Protein AF-A0A8J7Q6T3-F1 (afdb_monomer)

pLDDT: mean 83.6, std 14.09, range [36.09, 97.12]

Nearest PDB structures (foldseek):
  5haf-assembly2_B  TM=3.169E-01  e=2.234E-01  Salmonella enterica subsp. enterica serovar Typhimurium
  5haf-assembly1_A  TM=3.206E-01  e=4.053E-01  Salmonella enterica subsp. enterica serovar Typhimurium
  5j8r-assembly1_A  TM=3.014E-01  e=2.420E+00  Homo sapiens

Secondary structure (DSSP, 8-state):
---PPPHHHHHHHHHHHHHHHHHTT---EEEEEEE----S-SS---SEEEEEEESS-S-EEEEEEEEESS--TTHHHHHHHHHHHHHHHHSSPPEEEEEE-S-BTTB---SEEEEE-TTSS-EEEEE-

Foldseek 3Di:
DPDDQDVVLVVCCQVCVVVVVVVVVDDQWPDKHWDDPPDDDPDDAQSTWIWTQGNVDRDIAIEREAEACEQDPCNQVVQVVNQVVCCVVVVDRHHYDYHHNDYDPPHDDPQKDKDADPVRPDIDMDGD

Structure (mmCIF, N/CA/C/O backbone):
data_AF-A0A8J7Q6T3-F1
#
_entry.id   AF-A0A8J7Q6T3-F1
#
loop_
_atom_site.group_PDB
_atom_site.id
_atom_site.type_symbol
_atom_site.label_atom_id
_atom_site.label_alt_id
_atom_site.label_comp_id
_atom_site.label_asym_id
_atom_site.label_entity_id
_atom_site.label_seq_id
_atom_site.pdbx_PDB_ins_code
_atom_site.Cartn_x
_atom_site.Cartn_y
_atom_site.Cartn_z
_atom_site.occupancy
_atom_site.B_iso_or_equiv
_atom_site.auth_seq_id
_atom_site.auth_comp_id
_atom_site.auth_asym_id
_atom_site.auth_atom_id
_atom_site.pdbx_PDB_model_num
ATOM 1 N N . MET A 1 1 ? 22.235 5.363 -1.074 1.00 36.09 1 MET A N 1
ATOM 2 C CA . MET A 1 1 ? 21.875 6.786 -1.228 1.00 36.09 1 MET A CA 1
ATOM 3 C C . MET A 1 1 ? 20.403 6.892 -0.880 1.00 36.09 1 MET A C 1
ATOM 5 O O . MET A 1 1 ? 19.604 6.253 -1.552 1.00 36.09 1 MET A O 1
ATOM 9 N N . GLN A 1 2 ? 20.067 7.529 0.241 1.00 41.97 2 GLN A N 1
ATOM 10 C CA . GLN A 1 2 ? 18.674 7.725 0.638 1.00 41.97 2 GLN A CA 1
ATOM 11 C C . GLN A 1 2 ? 18.069 8.702 -0.369 1.00 41.97 2 GLN A C 1
ATOM 13 O O . GLN A 1 2 ? 18.604 9.789 -0.564 1.00 41.97 2 GLN A O 1
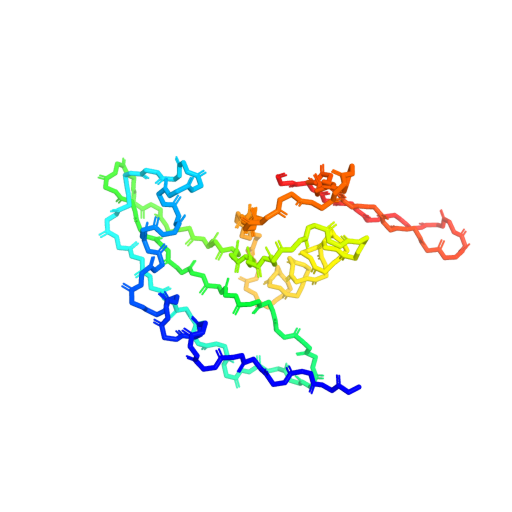ATOM 18 N N . GLN A 1 3 ? 17.066 8.253 -1.116 1.00 49.88 3 GLN A N 1
ATOM 19 C CA . GLN A 1 3 ? 16.366 9.117 -2.052 1.00 49.88 3 GLN A CA 1
ATOM 20 C C . GLN A 1 3 ? 15.436 9.980 -1.204 1.00 49.88 3 GLN A C 1
ATOM 22 O O . GLN A 1 3 ? 14.514 9.451 -0.583 1.00 49.88 3 GLN A O 1
ATOM 27 N N . ASP A 1 4 ? 15.733 11.275 -1.100 1.00 54.62 4 ASP A N 1
ATOM 28 C CA . ASP A 1 4 ? 14.807 12.216 -0.479 1.00 54.62 4 ASP A CA 1
ATOM 29 C C . ASP A 1 4 ? 13.476 12.120 -1.226 1.00 54.62 4 ASP A C 1
ATOM 31 O O . ASP A 1 4 ? 13.441 12.203 -2.459 1.00 54.62 4 ASP A O 1
ATOM 35 N N . LYS A 1 5 ? 12.386 11.887 -0.487 1.00 59.94 5 LYS A N 1
AT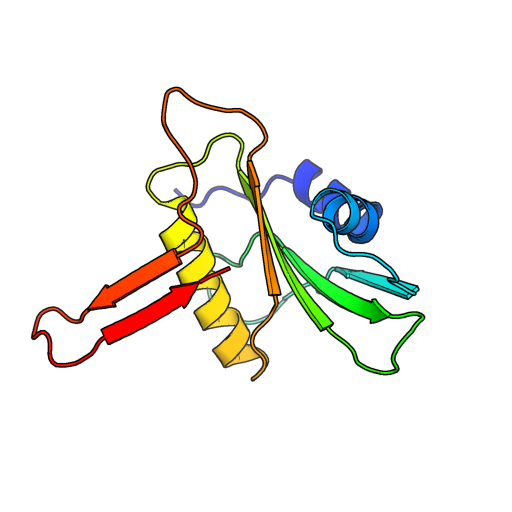OM 36 C CA . LYS A 1 5 ? 11.052 11.831 -1.086 1.00 59.94 5 LYS A CA 1
ATOM 37 C C . LYS A 1 5 ? 10.750 13.162 -1.762 1.00 59.94 5 LYS A C 1
ATOM 39 O O . LYS A 1 5 ? 10.962 14.232 -1.188 1.00 59.94 5 LYS A O 1
ATOM 44 N N . ASP A 1 6 ? 10.242 13.077 -2.986 1.00 66.38 6 ASP A N 1
ATOM 45 C CA . ASP A 1 6 ? 9.885 14.242 -3.782 1.00 66.38 6 ASP A CA 1
ATOM 46 C C . ASP A 1 6 ? 8.793 15.058 -3.069 1.00 66.38 6 ASP A C 1
ATOM 48 O O . ASP A 1 6 ? 7.700 14.567 -2.770 1.00 66.38 6 ASP A O 1
ATOM 52 N N . ARG A 1 7 ? 9.081 16.338 -2.810 1.00 70.44 7 ARG A N 1
ATOM 53 C CA . ARG A 1 7 ? 8.126 17.285 -2.216 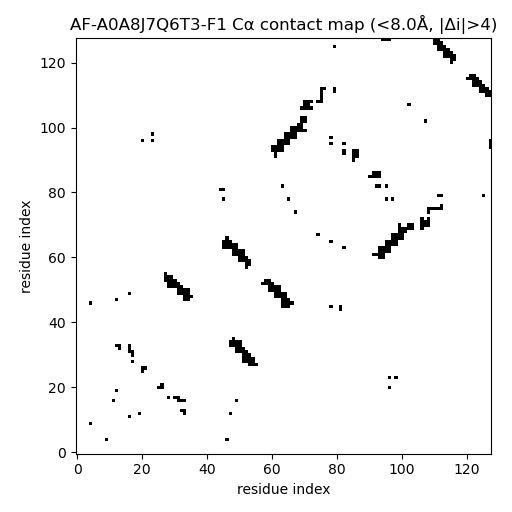1.00 70.44 7 ARG A CA 1
ATOM 54 C C . ARG A 1 7 ? 6.864 17.438 -3.069 1.00 70.44 7 ARG A C 1
ATOM 56 O O . ARG A 1 7 ? 5.793 17.690 -2.520 1.00 70.44 7 ARG A O 1
ATOM 63 N N . GLY A 1 8 ? 6.980 17.293 -4.390 1.00 72.12 8 GLY A N 1
ATOM 64 C CA . GLY A 1 8 ? 5.848 17.322 -5.313 1.00 72.12 8 GLY A CA 1
ATOM 65 C C . GLY A 1 8 ? 4.914 16.136 -5.103 1.00 72.12 8 GLY A C 1
ATOM 66 O O . GLY A 1 8 ? 3.698 16.317 -5.016 1.00 72.12 8 GLY A O 1
ATOM 67 N N . ALA A 1 9 ? 5.487 14.945 -4.919 1.00 71.62 9 ALA A N 1
ATOM 68 C CA . ALA A 1 9 ? 4.743 13.755 -4.539 1.00 71.62 9 ALA A CA 1
ATOM 69 C C . ALA A 1 9 ? 4.006 14.018 -3.216 1.00 71.62 9 ALA A C 1
ATOM 71 O O . ALA A 1 9 ? 2.781 13.965 -3.180 1.00 71.62 9 ALA A O 1
ATOM 72 N N . GLN A 1 10 ? 4.713 14.474 -2.176 1.00 74.38 10 GLN A N 1
ATOM 73 C CA . GLN A 1 10 ? 4.117 14.796 -0.872 1.00 74.38 10 GLN A CA 1
ATOM 74 C C . GLN A 1 10 ? 2.934 15.760 -0.918 1.00 74.38 10 GLN A C 1
ATOM 76 O O . GLN A 1 10 ? 1.919 15.546 -0.243 1.00 74.38 10 GLN A O 1
ATOM 81 N N . TRP A 1 11 ? 3.050 16.815 -1.716 1.00 80.81 11 TRP A N 1
ATOM 82 C CA . TRP A 1 11 ? 1.956 17.749 -1.928 1.00 80.81 11 TRP A CA 1
ATOM 83 C C . TRP A 1 11 ? 0.749 17.051 -2.569 1.00 80.81 11 TRP A C 1
ATOM 85 O O . TRP A 1 11 ? -0.379 17.192 -2.093 1.00 80.81 11 TRP A O 1
ATOM 95 N N . LEU A 1 12 ? 0.983 16.229 -3.594 1.00 80.69 12 LEU A N 1
ATOM 96 C CA . LEU A 1 12 ? -0.071 15.518 -4.305 1.00 80.69 12 LEU A CA 1
ATOM 97 C C . LEU A 1 12 ? -0.863 14.593 -3.372 1.00 80.69 12 LEU A C 1
ATOM 99 O O . LEU A 1 12 ? -2.087 14.652 -3.372 1.00 80.69 12 LEU A O 1
ATOM 103 N N . PHE A 1 13 ? -0.215 13.799 -2.523 1.00 78.44 13 PHE A N 1
ATOM 104 C CA . PHE A 1 13 ? -0.937 12.891 -1.619 1.00 78.44 13 PHE A CA 1
ATOM 105 C C . PHE A 1 13 ? -1.704 13.613 -0.519 1.00 78.44 13 PHE A C 1
ATOM 107 O O . PHE A 1 13 ? -2.834 13.239 -0.200 1.00 78.44 13 PHE A O 1
ATOM 114 N N . THR A 1 14 ? -1.121 14.684 0.019 1.00 82.56 14 THR A N 1
ATOM 115 C CA . THR A 1 14 ? -1.770 15.506 1.045 1.00 82.56 14 THR A CA 1
ATOM 116 C C . THR A 1 14 ? -3.069 16.123 0.524 1.00 82.56 14 THR A C 1
ATOM 118 O O . THR A 1 14 ? -4.057 16.184 1.252 1.00 82.56 14 THR A O 1
ATOM 121 N N . HIS A 1 15 ? -3.085 16.553 -0.741 1.00 86.56 15 HIS A N 1
ATOM 122 C CA . HIS A 1 15 ? -4.223 17.264 -1.327 1.00 86.56 15 HIS A CA 1
ATOM 123 C C . HIS A 1 15 ? -5.165 16.382 -2.158 1.00 86.56 15 HIS A C 1
ATOM 125 O O . HIS A 1 15 ? -6.349 16.695 -2.268 1.00 86.56 15 HIS A O 1
ATOM 131 N N . PHE A 1 16 ? -4.675 15.278 -2.722 1.00 89.50 16 PHE A N 1
ATOM 132 C CA . PHE A 1 16 ? -5.407 14.441 -3.678 1.00 89.50 16 PHE A CA 1
ATOM 133 C C . PHE A 1 16 ? -5.468 12.957 -3.295 1.00 89.50 16 PHE A C 1
ATOM 135 O O . PHE A 1 16 ? -5.855 12.142 -4.132 1.00 89.50 16 PHE A O 1
ATOM 142 N N . GLY A 1 17 ? -5.171 12.586 -2.043 1.00 89.31 17 GLY A N 1
ATOM 143 C CA . GLY A 1 17 ? -5.255 11.194 -1.575 1.00 89.31 17 GLY A CA 1
ATOM 144 C C . GLY A 1 17 ? -6.593 10.515 -1.902 1.00 89.31 17 GLY A C 1
ATOM 145 O O . GLY A 1 17 ? -6.612 9.407 -2.432 1.00 89.31 17 GLY A O 1
ATOM 146 N N . GLN A 1 18 ? -7.721 11.214 -1.718 1.00 92.44 18 GLN A N 1
ATOM 147 C CA . GLN A 1 18 ? -9.040 10.667 -2.063 1.00 92.44 18 GLN A CA 1
ATOM 148 C C . GLN A 1 18 ? -9.183 10.390 -3.568 1.00 92.44 18 GLN A C 1
ATOM 150 O O . GLN A 1 18 ? -9.768 9.382 -3.959 1.00 92.44 18 GLN A O 1
ATOM 155 N N . SER A 1 19 ? -8.656 11.271 -4.422 1.00 91.94 19 SER A N 1
ATOM 156 C CA . SER A 1 19 ? -8.698 11.098 -5.878 1.00 91.94 19 SER A CA 1
ATOM 157 C C . SER A 1 19 ? -7.832 9.925 -6.329 1.00 91.94 19 SER A C 1
ATOM 159 O O . SER A 1 19 ? -8.245 9.170 -7.204 1.00 91.94 19 SER A O 1
ATOM 161 N N . LEU A 1 20 ? -6.667 9.731 -5.708 1.00 90.75 20 LEU A N 1
ATOM 162 C CA . LEU A 1 20 ? -5.793 8.593 -5.992 1.00 90.75 20 LEU A CA 1
ATOM 163 C C . LEU A 1 20 ? -6.434 7.263 -5.589 1.00 90.75 20 LEU A C 1
ATOM 165 O O . LEU A 1 20 ? -6.436 6.322 -6.377 1.00 90.75 20 LEU A O 1
ATOM 169 N N . LEU A 1 21 ? -7.056 7.197 -4.410 1.00 92.69 21 LEU A N 1
ATOM 170 C CA . LEU A 1 21 ? -7.787 6.000 -3.988 1.00 92.69 21 LEU A CA 1
ATOM 171 C C . LEU A 1 21 ? -8.977 5.701 -4.915 1.00 92.69 21 LEU A C 1
ATOM 173 O O . LEU A 1 21 ? -9.231 4.542 -5.240 1.00 92.69 21 LEU A O 1
ATOM 177 N N . ARG A 1 22 ? -9.656 6.732 -5.434 1.00 92.00 22 ARG A N 1
ATOM 178 C CA . ARG A 1 22 ? -10.700 6.555 -6.458 1.00 92.00 22 ARG A CA 1
ATOM 179 C C . ARG A 1 22 ? -10.159 5.985 -7.769 1.00 92.00 22 ARG A C 1
ATOM 181 O O . ARG A 1 22 ? -10.844 5.163 -8.374 1.00 92.00 22 ARG A O 1
ATOM 188 N N . LEU A 1 23 ? -8.957 6.380 -8.202 1.00 90.19 23 LEU A N 1
ATOM 189 C CA . LEU A 1 23 ? -8.301 5.777 -9.374 1.00 90.19 23 LEU A CA 1
ATOM 190 C C . LEU A 1 23 ? -8.036 4.281 -9.165 1.00 90.19 23 LEU A C 1
ATOM 192 O O . LEU A 1 23 ? -8.153 3.507 -10.110 1.00 90.19 23 LEU A O 1
ATOM 196 N N . ALA A 1 24 ? -7.755 3.876 -7.927 1.00 88.88 24 ALA A N 1
ATOM 197 C CA . ALA A 1 24 ? -7.596 2.479 -7.535 1.00 88.88 24 ALA A CA 1
ATOM 198 C C . ALA A 1 24 ? -8.925 1.733 -7.302 1.00 88.88 24 ALA A C 1
ATOM 200 O O . ALA A 1 24 ? -8.924 0.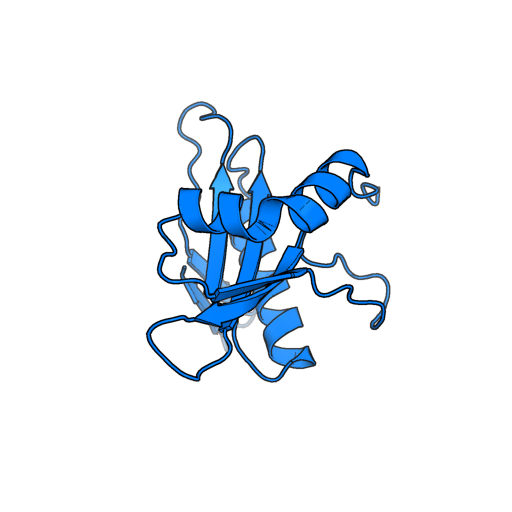577 -6.893 1.00 88.88 24 ALA A O 1
ATOM 201 N N . GLY A 1 25 ? -10.071 2.370 -7.561 1.00 91.56 25 GLY A N 1
ATOM 202 C CA . GLY A 1 25 ? -11.389 1.750 -7.426 1.00 91.56 25 GLY A CA 1
ATOM 203 C C . GLY A 1 25 ? -11.998 1.825 -6.025 1.00 91.56 25 GLY A C 1
ATOM 204 O O . GLY A 1 25 ? -13.109 1.331 -5.838 1.00 91.56 25 GLY A O 1
ATOM 205 N N . VAL A 1 26 ? -11.347 2.486 -5.064 1.00 91.69 26 VAL A N 1
ATOM 206 C CA . VAL A 1 26 ? -11.907 2.715 -3.725 1.00 91.69 26 VAL A CA 1
ATOM 207 C C . VAL A 1 26 ? -12.995 3.789 -3.804 1.00 91.69 26 VAL A C 1
ATOM 209 O O . VAL A 1 26 ? -12.768 4.907 -4.279 1.00 91.69 26 VAL A O 1
ATOM 212 N N . ARG A 1 27 ? -14.203 3.452 -3.349 1.00 90.38 27 ARG A N 1
ATOM 213 C CA . ARG A 1 27 ? -15.400 4.304 -3.428 1.00 90.38 27 ARG A CA 1
ATOM 214 C C . ARG A 1 27 ? -15.966 4.585 -2.040 1.00 90.38 27 ARG A C 1
ATOM 216 O O . ARG A 1 27 ? -15.447 4.094 -1.043 1.00 90.38 27 ARG A O 1
ATOM 223 N N . ASP A 1 28 ? -16.987 5.439 -2.004 1.00 92.50 28 ASP A N 1
ATOM 224 C CA . ASP A 1 28 ? -17.787 5.708 -0.802 1.00 92.50 28 ASP A CA 1
ATOM 225 C C . ASP A 1 28 ? -16.961 6.239 0.382 1.00 92.50 28 ASP A C 1
ATOM 227 O O . ASP A 1 28 ? -17.273 6.014 1.546 1.00 92.50 28 ASP A O 1
ATOM 231 N N . LEU A 1 29 ? -15.884 6.974 0.078 1.00 93.44 29 LEU A N 1
ATOM 232 C CA . LEU A 1 29 ? -15.039 7.638 1.069 1.00 93.44 29 LEU A CA 1
ATOM 233 C C . LEU A 1 29 ? -15.671 8.963 1.508 1.00 93.44 29 LEU A C 1
ATOM 235 O O . LEU A 1 29 ? -15.850 9.861 0.680 1.00 93.44 29 LEU A O 1
ATOM 239 N N . ALA A 1 30 ? -15.932 9.108 2.807 1.00 93.06 30 ALA A N 1
ATOM 240 C CA . ALA A 1 30 ? -16.398 10.348 3.423 1.00 93.06 30 ALA A CA 1
ATOM 241 C C . ALA A 1 30 ? -15.235 11.316 3.686 1.00 93.06 30 ALA A C 1
ATOM 243 O O . ALA A 1 30 ? -15.314 12.495 3.344 1.00 93.06 30 ALA A O 1
ATOM 244 N N . THR A 1 31 ? -14.131 10.818 4.246 1.00 93.62 31 THR A N 1
ATOM 245 C CA . THR A 1 31 ? -12.901 11.593 4.454 1.00 93.62 31 THR A CA 1
ATOM 246 C C . THR A 1 31 ? -11.673 10.775 4.078 1.00 93.62 31 THR A C 1
ATOM 248 O O . THR A 1 31 ? -11.685 9.547 4.142 1.00 93.62 31 THR A O 1
ATOM 251 N N . CYS A 1 32 ? -10.607 11.469 3.685 1.00 93.19 32 CYS A N 1
ATOM 252 C CA . CYS A 1 32 ? -9.294 10.896 3.421 1.00 93.19 32 CYS A CA 1
ATOM 253 C C . CYS A 1 32 ? -8.242 11.863 3.960 1.00 93.19 32 CYS A C 1
ATOM 255 O O . CYS A 1 32 ? -8.221 13.031 3.569 1.00 93.19 32 CYS A O 1
ATOM 257 N N . ARG A 1 33 ? -7.382 11.388 4.857 1.00 90.69 33 ARG A N 1
ATOM 258 C CA . ARG A 1 33 ? -6.359 12.199 5.514 1.00 90.69 33 ARG A CA 1
ATOM 259 C C . ARG A 1 33 ? -5.016 11.491 5.450 1.00 90.69 33 ARG A C 1
ATOM 261 O O . ARG A 1 33 ? -4.891 10.376 5.944 1.00 90.69 33 ARG A O 1
ATOM 268 N N . ALA A 1 34 ? -4.007 12.163 4.903 1.00 87.06 34 ALA A N 1
ATOM 269 C CA . ALA A 1 34 ? -2.632 11.693 5.001 1.00 87.06 34 ALA A CA 1
ATOM 270 C C . ALA A 1 34 ? -2.172 11.705 6.464 1.00 87.06 34 ALA A C 1
ATOM 272 O O . ALA A 1 34 ? -2.308 12.715 7.163 1.00 87.06 34 ALA A O 1
ATOM 273 N N . ILE A 1 35 ? -1.648 10.575 6.926 1.00 84.38 35 ILE A N 1
ATOM 274 C CA . ILE A 1 35 ? -1.042 10.445 8.243 1.00 84.38 35 ILE A CA 1
ATOM 275 C C . ILE A 1 35 ? 0.433 10.802 8.089 1.00 84.38 35 ILE A C 1
ATOM 277 O O . ILE A 1 35 ? 1.165 10.175 7.328 1.00 84.38 35 ILE A O 1
ATOM 281 N N . LYS A 1 36 ? 0.864 11.853 8.787 1.00 67.25 36 LYS A N 1
ATOM 282 C CA . LYS A 1 36 ? 2.279 12.207 8.875 1.00 67.25 36 LYS A CA 1
ATOM 283 C C . LYS A 1 36 ? 2.897 11.359 9.982 1.00 67.25 36 LYS A C 1
ATOM 285 O O . LYS A 1 36 ? 2.626 11.607 11.155 1.00 67.25 36 LYS A O 1
ATOM 290 N N . ASP A 1 37 ? 3.682 10.360 9.605 1.00 56.06 37 ASP A N 1
ATOM 291 C CA . ASP A 1 37 ? 4.421 9.543 10.564 1.00 56.06 37 ASP A CA 1
ATOM 292 C C . ASP A 1 37 ? 5.719 10.260 10.940 1.00 56.06 37 ASP A C 1
ATOM 294 O O . ASP A 1 37 ? 6.689 10.271 10.190 1.00 56.06 37 ASP A O 1
ATOM 298 N N . ASP A 1 38 ? 5.711 10.920 12.100 1.00 48.12 38 ASP A N 1
ATOM 299 C CA . ASP A 1 38 ? 6.884 11.606 12.661 1.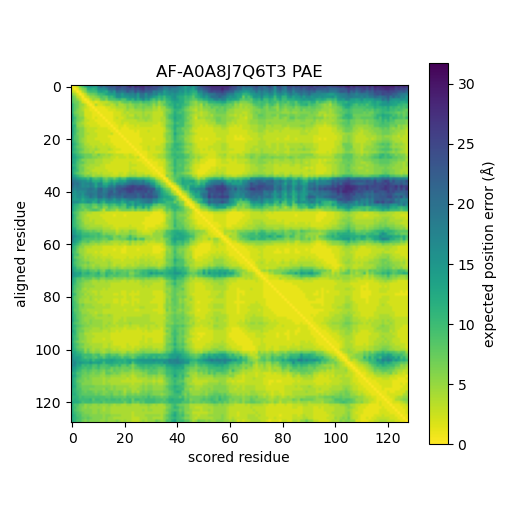00 48.12 38 ASP A CA 1
ATOM 300 C C . ASP A 1 38 ? 7.722 10.694 13.587 1.00 48.12 38 ASP A C 1
ATOM 302 O O . ASP A 1 38 ? 8.669 11.168 14.216 1.00 48.12 38 ASP A O 1
ATOM 306 N N . LEU A 1 39 ? 7.417 9.394 13.707 1.00 49.69 39 LEU A N 1
ATOM 307 C CA . LEU A 1 39 ? 8.080 8.523 14.680 1.00 49.69 39 LEU A CA 1
ATOM 308 C C . LEU A 1 39 ? 8.453 7.147 14.135 1.00 49.69 39 LEU A C 1
ATOM 310 O O . LEU A 1 39 ? 7.579 6.394 13.735 1.00 49.69 39 LEU A O 1
ATOM 314 N N . VAL A 1 40 ? 9.755 6.854 14.299 1.00 42.16 40 VAL A N 1
ATOM 315 C CA . VAL A 1 40 ? 10.496 5.574 14.320 1.00 42.16 40 VAL A CA 1
ATOM 316 C C . VAL A 1 40 ? 11.607 5.499 13.257 1.00 42.16 40 VAL A C 1
ATOM 318 O O . VAL A 1 40 ? 11.376 5.057 12.143 1.00 42.16 40 VAL A O 1
ATOM 321 N N . ALA A 1 41 ? 12.834 5.855 13.679 1.00 39.34 41 ALA A N 1
ATOM 322 C CA . ALA A 1 41 ? 14.145 5.369 13.197 1.00 39.34 41 ALA A CA 1
ATOM 323 C C . ALA A 1 41 ? 14.475 5.529 11.680 1.00 39.34 41 ALA A C 1
ATOM 325 O O . ALA A 1 41 ? 13.603 5.799 10.870 1.00 39.34 41 ALA A O 1
ATOM 326 N N . PRO A 1 42 ? 15.742 5.407 11.225 1.00 47.69 42 PRO A N 1
ATOM 327 C CA . PRO A 1 42 ? 16.146 5.795 9.865 1.00 47.69 42 PRO A CA 1
ATOM 328 C C . PRO A 1 42 ? 15.803 4.720 8.815 1.00 47.69 42 PRO A C 1
ATOM 330 O O . PRO A 1 42 ? 16.611 4.409 7.940 1.00 47.69 42 PRO A O 1
ATOM 333 N N . ARG A 1 43 ? 14.623 4.102 8.916 1.00 46.75 43 ARG A N 1
ATOM 334 C CA . ARG A 1 43 ? 14.102 3.155 7.931 1.00 46.75 43 ARG A CA 1
ATOM 335 C C . ARG A 1 43 ? 13.106 3.876 7.029 1.00 46.75 43 ARG A C 1
ATOM 337 O O . ARG A 1 43 ? 12.323 4.699 7.483 1.00 46.75 43 ARG A O 1
ATOM 344 N N . ARG A 1 44 ? 13.230 3.597 5.730 1.00 54.56 44 ARG A N 1
ATOM 345 C CA . ARG A 1 44 ? 12.305 3.982 4.656 1.00 54.56 44 ARG A CA 1
ATOM 346 C C . ARG A 1 44 ? 10.866 3.873 5.173 1.00 54.56 44 ARG A C 1
ATOM 348 O O . ARG A 1 44 ? 10.470 2.785 5.567 1.00 54.56 44 ARG A O 1
ATOM 355 N N . TYR A 1 45 ? 10.147 4.991 5.220 1.00 58.25 45 TYR A N 1
ATOM 356 C CA . TYR A 1 45 ? 8.697 4.946 5.375 1.00 58.25 45 TYR A CA 1
ATOM 357 C C . TYR A 1 45 ? 8.069 4.612 4.027 1.00 58.25 45 TYR A C 1
ATOM 359 O O . TYR A 1 45 ? 8.576 5.143 3.024 1.00 58.25 45 TYR A O 1
ATOM 367 N N . PRO A 1 46 ? 6.931 3.902 4.024 1.00 63.97 46 PRO A N 1
ATOM 368 C CA . PRO A 1 46 ? 6.068 3.825 2.856 1.00 63.97 46 PRO A CA 1
ATOM 369 C C . PRO A 1 46 ? 5.786 5.203 2.320 1.00 63.97 46 PRO A C 1
ATOM 371 O O . PRO A 1 46 ? 5.721 6.153 3.111 1.00 63.97 46 PRO A O 1
ATOM 374 N N . ASP A 1 47 ? 5.643 5.331 1.008 1.00 67.25 47 ASP A N 1
ATOM 375 C CA . ASP A 1 47 ? 5.350 6.587 0.346 1.00 67.25 47 ASP A CA 1
ATOM 376 C C . ASP A 1 47 ? 4.246 7.317 1.108 1.00 67.25 47 ASP A C 1
ATOM 378 O O . ASP A 1 47 ? 4.548 8.395 1.639 1.00 67.25 47 ASP A O 1
ATOM 382 N N . TRP A 1 48 ? 3.063 6.705 1.287 1.00 81.38 48 TRP A N 1
ATOM 383 C CA . TRP A 1 48 ? 1.922 7.352 1.951 1.00 81.38 48 TRP A CA 1
ATOM 384 C C . TRP A 1 48 ? 1.022 6.395 2.725 1.00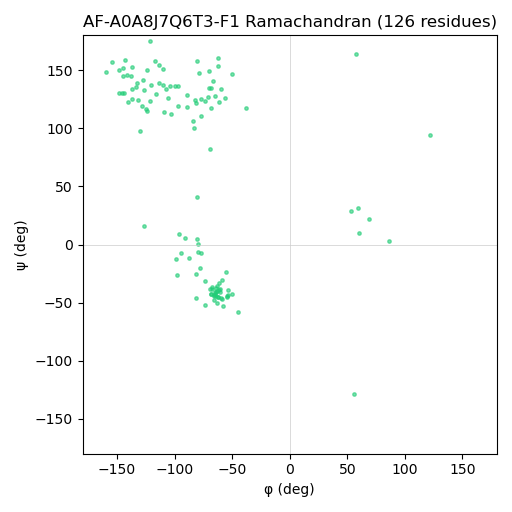 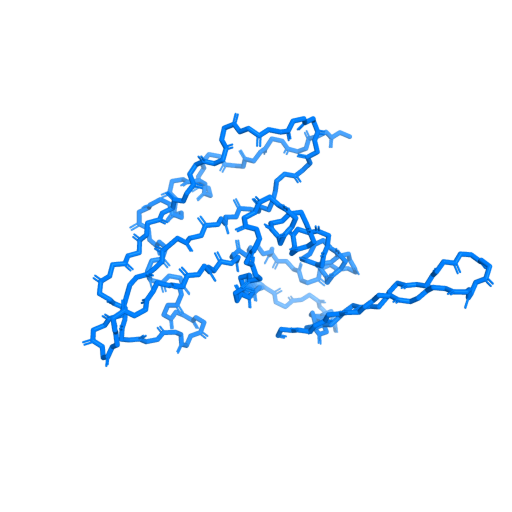81.38 48 TRP A C 1
ATOM 386 O O . TRP A 1 48 ? 0.499 5.430 2.175 1.00 81.38 48 TRP A O 1
ATOM 396 N N . LEU A 1 49 ? 0.735 6.750 3.980 1.00 88.69 49 LEU A N 1
ATOM 397 C CA . LEU A 1 49 ? -0.316 6.133 4.784 1.00 88.69 49 LEU A CA 1
ATOM 398 C C . LEU A 1 49 ? -1.511 7.087 4.900 1.00 88.69 49 LEU A C 1
ATOM 400 O O . LEU A 1 49 ? -1.372 8.244 5.307 1.00 88.69 49 LEU A O 1
ATOM 404 N N . LEU A 1 50 ? -2.698 6.609 4.539 1.00 91.25 50 LEU A N 1
ATOM 405 C CA . LEU A 1 50 ? -3.939 7.378 4.527 1.00 91.25 50 LEU A CA 1
ATOM 406 C C . LEU A 1 50 ? -4.936 6.796 5.534 1.00 91.25 50 LEU A C 1
ATOM 408 O O . LEU A 1 50 ? -5.243 5.608 5.497 1.00 91.25 50 LEU A O 1
ATOM 412 N N . GLU A 1 51 ? -5.491 7.646 6.396 1.00 93.31 51 GLU A N 1
ATOM 413 C CA . GLU A 1 51 ? -6.675 7.323 7.193 1.00 93.31 51 GLU A CA 1
ATOM 414 C C . GLU A 1 51 ? -7.921 7.713 6.401 1.00 93.31 51 GLU A C 1
ATOM 416 O O . GLU A 1 51 ? -8.043 8.857 5.945 1.00 93.31 51 GLU A O 1
ATOM 421 N N . VAL A 1 52 ? -8.868 6.787 6.268 1.00 94.81 52 VAL A N 1
ATOM 422 C CA . VAL A 1 52 ? -10.137 7.047 5.590 1.00 94.81 52 VAL A CA 1
ATOM 423 C C . VAL A 1 52 ? -11.332 6.739 6.477 1.00 94.81 52 VAL A C 1
ATOM 425 O O . VAL A 1 52 ? -11.300 5.839 7.318 1.00 94.81 52 VAL A O 1
ATOM 428 N N . THR A 1 53 ? -12.416 7.471 6.249 1.00 96.06 53 THR A N 1
ATOM 429 C CA . THR A 1 53 ? -13.758 7.114 6.725 1.00 96.06 53 THR A CA 1
ATOM 430 C C . THR A 1 53 ? -14.666 6.886 5.529 1.00 96.06 53 THR A C 1
ATOM 432 O O . THR A 1 53 ? -14.405 7.410 4.442 1.00 96.06 53 THR A O 1
ATOM 435 N N . TYR A 1 54 ? -15.744 6.134 5.728 1.00 95.06 54 TYR A N 1
ATOM 436 C CA . TYR A 1 54 ? -16.680 5.790 4.665 1.00 95.06 54 TYR A CA 1
ATOM 437 C C . TYR A 1 54 ? -18.055 6.419 4.894 1.00 95.06 54 TYR A C 1
ATOM 439 O O . TYR A 1 54 ? -18.434 6.723 6.024 1.00 95.06 54 TYR A O 1
ATOM 447 N N . THR A 1 55 ? -18.806 6.624 3.815 1.00 94.19 55 THR A N 1
ATOM 448 C CA . THR A 1 55 ? -20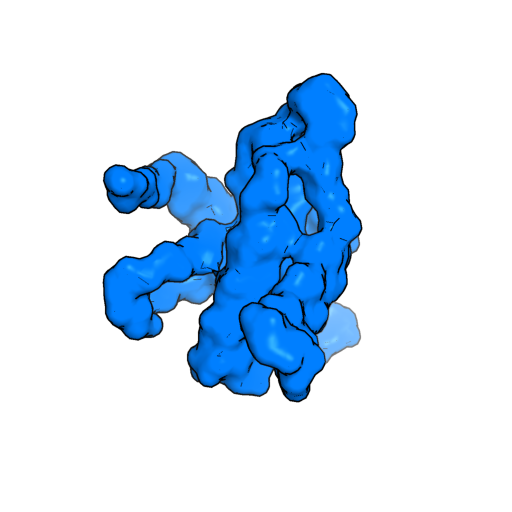.187 7.127 3.864 1.00 94.19 55 THR A CA 1
ATOM 449 C C . THR A 1 55 ? -21.199 6.030 4.182 1.00 94.19 55 THR A C 1
ATOM 451 O O . THR A 1 55 ? -22.276 6.326 4.688 1.00 94.19 55 THR A O 1
ATOM 454 N N . ASP A 1 56 ? -20.872 4.774 3.871 1.00 92.50 56 ASP A N 1
ATOM 455 C CA . ASP A 1 56 ? -21.757 3.609 3.988 1.00 92.50 56 ASP A CA 1
ATOM 456 C C . ASP A 1 56 ? -21.527 2.789 5.270 1.00 92.50 56 ASP A C 1
ATOM 458 O O . ASP A 1 56 ? -22.346 1.939 5.620 1.00 92.50 56 ASP A O 1
ATOM 462 N N . ARG A 1 57 ? -20.430 3.042 5.995 1.00 90.81 57 ARG A N 1
ATOM 463 C CA . ARG A 1 57 ? -20.072 2.325 7.225 1.00 90.81 57 ARG A CA 1
ATOM 464 C C . ARG A 1 57 ? -19.319 3.209 8.223 1.00 90.81 57 ARG A C 1
ATOM 466 O O . ARG A 1 57 ? -18.551 4.077 7.819 1.00 90.81 57 ARG A O 1
ATOM 473 N N . PRO A 1 58 ? -19.450 2.946 9.536 1.00 84.75 58 PRO A N 1
ATOM 474 C CA . PRO A 1 58 ? -18.797 3.747 10.576 1.00 84.75 58 PRO A CA 1
ATOM 475 C C . PRO A 1 58 ? -17.294 3.457 10.741 1.00 84.75 58 PRO A C 1
ATOM 477 O O . PRO A 1 58 ? -16.619 4.133 11.516 1.00 84.75 58 PRO A O 1
ATOM 480 N N . ALA A 1 59 ? -16.765 2.432 10.067 1.00 86.81 59 ALA A N 1
ATOM 481 C CA . ALA A 1 59 ? -15.387 1.986 10.245 1.00 86.81 59 ALA A CA 1
ATOM 482 C C . ALA A 1 59 ? -14.368 2.986 9.673 1.00 86.81 59 ALA A C 1
ATOM 484 O O . ALA A 1 59 ? -14.618 3.650 8.667 1.00 86.81 59 ALA A O 1
ATOM 485 N N . ARG A 1 60 ? -13.185 3.044 10.295 1.00 90.94 60 ARG A N 1
ATOM 486 C CA . ARG A 1 60 ? -12.006 3.719 9.740 1.00 90.94 60 ARG A CA 1
ATOM 487 C C . ARG A 1 60 ? -11.105 2.701 9.057 1.00 90.94 60 ARG A C 1
ATOM 489 O O . ARG A 1 60 ? -10.891 1.617 9.595 1.00 90.94 60 ARG A O 1
ATOM 496 N N . GLY A 1 61 ? -10.601 3.052 7.881 1.00 92.44 61 GLY A N 1
ATOM 497 C CA . GLY A 1 61 ? -9.640 2.247 7.131 1.00 92.44 61 GLY A CA 1
ATOM 498 C C . GLY A 1 61 ? -8.266 2.902 7.111 1.00 92.44 61 GLY A C 1
ATOM 499 O O . GLY A 1 61 ? -8.166 4.129 7.147 1.00 92.44 61 GLY A O 1
ATOM 500 N N . LEU A 1 62 ? -7.227 2.078 7.020 1.00 93.81 62 LEU A N 1
ATOM 501 C CA . LEU A 1 62 ? -5.885 2.522 6.669 1.00 93.81 62 LEU A CA 1
ATOM 502 C C . LEU A 1 62 ? -5.580 2.055 5.249 1.00 93.81 62 LEU A C 1
ATOM 504 O O . LEU A 1 62 ? -5.841 0.899 4.924 1.00 93.81 62 LEU A O 1
ATOM 508 N N . TYR A 1 63 ? -5.033 2.950 4.434 1.00 93.75 63 TYR A N 1
ATOM 509 C CA . TYR A 1 63 ? -4.543 2.639 3.097 1.00 93.75 63 TYR A CA 1
ATOM 510 C C . TYR A 1 63 ? -3.066 2.989 2.988 1.00 93.75 63 TYR A C 1
ATOM 512 O O . TYR A 1 63 ? -2.687 4.139 3.207 1.00 93.75 63 TYR A O 1
ATOM 520 N N . LEU A 1 64 ? -2.257 2.006 2.619 1.00 92.19 64 LEU A N 1
ATOM 521 C CA . LEU A 1 64 ? -0.917 2.202 2.100 1.00 92.19 64 LEU A CA 1
ATOM 522 C C . LEU A 1 64 ? -1.030 2.521 0.607 1.00 92.19 64 LEU A C 1
ATOM 524 O O . LEU A 1 64 ? -1.620 1.750 -0.148 1.00 92.19 64 LEU A O 1
ATOM 528 N N . LEU A 1 65 ? -0.478 3.650 0.181 1.00 88.94 65 LEU A N 1
ATOM 529 C CA . LEU A 1 65 ? -0.488 4.077 -1.208 1.00 88.94 65 LEU A CA 1
ATOM 530 C C . LEU A 1 65 ? 0.936 4.318 -1.707 1.00 88.94 65 LEU A C 1
ATOM 532 O O . LEU A 1 65 ? 1.600 5.264 -1.285 1.00 88.94 65 LEU A O 1
ATOM 536 N N . GLU A 1 66 ? 1.343 3.493 -2.663 1.00 86.69 66 GLU A N 1
ATOM 537 C CA . GLU A 1 66 ? 2.636 3.548 -3.340 1.00 86.69 66 GLU A CA 1
ATOM 538 C C . GLU A 1 66 ? 2.444 3.994 -4.793 1.00 86.69 66 GLU A C 1
ATOM 540 O O . GLU A 1 66 ? 1.518 3.542 -5.480 1.00 86.69 66 GLU A O 1
ATOM 545 N N . ILE A 1 67 ? 3.312 4.884 -5.283 1.00 82.88 67 ILE A N 1
ATOM 546 C CA . ILE A 1 67 ? 3.306 5.299 -6.690 1.00 82.88 67 ILE A CA 1
ATOM 547 C C . ILE A 1 67 ? 4.680 5.071 -7.292 1.00 82.88 67 ILE A C 1
ATOM 549 O O . ILE A 1 67 ? 5.646 5.757 -6.981 1.00 82.88 67 ILE A O 1
ATOM 553 N N . GLU A 1 68 ? 4.722 4.181 -8.272 1.00 82.69 68 GLU A N 1
ATOM 554 C CA . GLU A 1 68 ? 5.936 3.864 -9.000 1.00 82.69 68 GLU A CA 1
ATOM 555 C C . GLU A 1 68 ? 5.816 4.309 -10.455 1.00 82.69 68 GLU A C 1
ATOM 557 O O . GLU A 1 68 ? 4.790 4.131 -11.121 1.00 82.69 68 GLU A O 1
ATOM 562 N N . THR A 1 69 ? 6.896 4.872 -11.003 1.00 84.31 69 THR A N 1
ATOM 563 C CA . THR A 1 69 ? 6.906 5.200 -12.440 1.00 84.31 69 THR A CA 1
ATOM 564 C C . THR A 1 69 ? 6.806 3.921 -13.268 1.00 84.31 69 THR A C 1
ATOM 566 O O . THR A 1 69 ? 6.072 3.877 -14.251 1.00 84.31 69 THR A O 1
ATOM 569 N N . TYR A 1 70 ? 7.514 2.872 -12.850 1.00 85.38 70 TYR A N 1
ATOM 570 C CA . TYR A 1 70 ? 7.536 1.557 -13.481 1.00 85.38 70 TYR A CA 1
ATOM 571 C C . TYR A 1 70 ? 7.488 0.492 -12.388 1.00 85.38 70 TYR A C 1
ATOM 573 O O . TYR A 1 70 ? 8.125 0.676 -11.359 1.00 85.38 70 TYR A O 1
ATOM 581 N N . ALA A 1 71 ? 6.827 -0.643 -12.626 1.00 82.06 71 ALA A N 1
ATOM 582 C CA . ALA A 1 71 ? 6.838 -1.767 -11.688 1.00 82.06 71 ALA A CA 1
ATOM 583 C C . ALA A 1 71 ? 8.230 -2.423 -11.642 1.00 82.06 71 ALA A C 1
ATOM 585 O O . ALA A 1 71 ? 8.504 -3.378 -12.365 1.00 82.06 71 ALA A O 1
ATOM 586 N N . GLY A 1 72 ? 9.150 -1.854 -10.867 1.00 77.69 72 GLY A N 1
ATOM 587 C CA . GLY A 1 72 ? 10.488 -2.406 -10.701 1.00 77.69 72 GLY A CA 1
ATOM 588 C C . GLY A 1 72 ? 10.451 -3.804 -10.067 1.00 77.69 72 GLY A C 1
ATOM 589 O O . GLY A 1 72 ? 9.469 -4.144 -9.411 1.00 77.69 72 GLY A O 1
ATOM 590 N N . PRO A 1 73 ? 11.529 -4.600 -10.200 1.00 77.00 73 PRO A N 1
ATOM 591 C CA . PRO A 1 73 ? 11.622 -5.927 -9.576 1.00 77.00 73 PRO A CA 1
ATOM 592 C C . PRO A 1 73 ? 11.412 -5.917 -8.055 1.00 77.00 73 PRO A C 1
ATOM 594 O O . PRO A 1 73 ? 11.032 -6.924 -7.472 1.00 77.00 73 PRO A O 1
ATOM 597 N N . GLU A 1 74 ? 11.661 -4.770 -7.423 1.00 85.75 74 GLU A N 1
ATOM 598 C CA . GLU A 1 74 ? 11.618 -4.591 -5.974 1.00 85.75 74 GLU A CA 1
ATOM 599 C C . GLU A 1 74 ? 10.275 -4.061 -5.461 1.00 85.75 74 GLU A C 1
ATOM 601 O O . GLU A 1 74 ? 10.086 -4.016 -4.249 1.00 85.75 74 GLU A O 1
ATOM 606 N N . ALA A 1 75 ? 9.348 -3.677 -6.348 1.00 86.56 75 ALA A N 1
ATOM 607 C CA . ALA A 1 75 ? 8.121 -2.983 -5.959 1.00 86.56 75 ALA A CA 1
ATOM 608 C C . ALA A 1 75 ? 7.286 -3.811 -4.970 1.00 86.56 75 ALA A C 1
ATOM 610 O O . ALA A 1 75 ? 6.889 -3.305 -3.924 1.00 86.56 75 ALA A O 1
ATOM 611 N N . ASP A 1 76 ? 7.090 -5.106 -5.247 1.00 91.00 76 ASP A N 1
ATOM 612 C CA . ASP A 1 76 ? 6.318 -5.974 -4.354 1.00 91.00 76 ASP A CA 1
ATOM 613 C C . ASP A 1 76 ? 7.028 -6.202 -3.008 1.00 91.00 76 ASP A C 1
ATOM 615 O O . ASP A 1 76 ? 6.386 -6.226 -1.959 1.00 91.00 76 ASP A O 1
ATOM 619 N N . ARG A 1 77 ? 8.364 -6.309 -3.008 1.00 90.69 77 ARG A N 1
ATOM 620 C CA . ARG A 1 77 ? 9.140 -6.424 -1.765 1.00 90.69 77 ARG A CA 1
ATOM 621 C C . ARG A 1 77 ? 9.022 -5.157 -0.920 1.00 90.69 77 ARG A C 1
ATOM 623 O O . ARG A 1 77 ? 8.873 -5.263 0.292 1.00 90.69 77 ARG A O 1
ATOM 630 N N . GLN A 1 78 ? 9.096 -3.982 -1.544 1.00 87.44 78 GLN A N 1
ATOM 631 C CA . GLN A 1 78 ? 8.988 -2.693 -0.856 1.00 87.44 78 GLN A CA 1
ATOM 632 C C . GLN A 1 78 ? 7.609 -2.528 -0.214 1.00 87.44 78 GLN A C 1
ATOM 634 O O . GLN A 1 78 ? 7.542 -2.328 0.994 1.00 87.44 78 GLN A O 1
ATOM 639 N N . VAL A 1 79 ? 6.530 -2.752 -0.978 1.00 90.19 79 VAL A N 1
ATOM 640 C CA . VAL A 1 79 ? 5.154 -2.732 -0.447 1.00 90.19 79 VAL A CA 1
ATOM 641 C C . VAL A 1 79 ? 5.017 -3.694 0.735 1.00 90.19 79 VAL A C 1
ATOM 643 O O . VAL A 1 79 ? 4.459 -3.338 1.769 1.00 90.19 79 VAL A O 1
ATOM 646 N N . PHE A 1 80 ? 5.553 -4.912 0.616 1.00 92.38 80 PHE A N 1
ATOM 647 C CA . PHE A 1 80 ? 5.498 -5.894 1.693 1.00 92.38 80 PHE A CA 1
ATOM 648 C C . PHE A 1 80 ? 6.267 -5.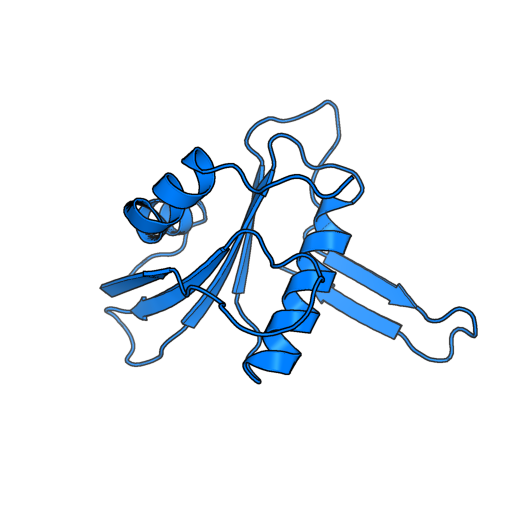456 2.951 1.00 92.38 80 PHE A C 1
ATOM 650 O O . PHE A 1 80 ? 5.763 -5.603 4.064 1.00 92.38 80 PHE A O 1
ATOM 657 N N . GLU A 1 81 ? 7.474 -4.909 2.801 1.00 89.12 81 GLU A N 1
ATOM 658 C CA . GLU A 1 81 ? 8.262 -4.380 3.922 1.00 89.12 81 GLU A CA 1
ATOM 659 C C . GLU A 1 81 ? 7.530 -3.236 4.637 1.00 89.12 81 GLU A C 1
ATOM 661 O O . GLU A 1 81 ? 7.493 -3.204 5.871 1.00 89.12 81 GLU A O 1
ATOM 666 N N . ASP A 1 82 ? 6.884 -2.354 3.881 1.00 88.56 82 ASP A N 1
ATOM 667 C CA . ASP A 1 82 ? 6.114 -1.239 4.418 1.00 88.56 82 ASP A CA 1
ATOM 668 C C . ASP A 1 82 ? 4.846 -1.696 5.150 1.00 88.56 82 ASP A C 1
ATOM 670 O O . ASP A 1 82 ? 4.563 -1.232 6.259 1.00 88.56 82 ASP A O 1
ATOM 674 N N . LEU A 1 83 ? 4.118 -2.669 4.587 1.00 90.69 83 LEU A N 1
ATOM 675 C CA . LEU A 1 83 ? 2.981 -3.317 5.246 1.00 90.69 83 LEU A CA 1
ATOM 676 C C . LEU A 1 83 ? 3.372 -3.884 6.612 1.00 90.69 83 LEU A C 1
ATOM 678 O O . LEU A 1 83 ? 2.647 -3.698 7.591 1.00 90.69 83 LEU A O 1
ATOM 682 N N . MET A 1 84 ? 4.528 -4.545 6.695 1.00 89.81 84 MET A N 1
ATOM 683 C CA . MET A 1 84 ? 5.031 -5.121 7.941 1.00 89.81 84 MET A CA 1
ATOM 684 C C . MET A 1 84 ? 5.350 -4.054 8.990 1.00 89.81 84 MET A C 1
ATOM 686 O O . MET A 1 84 ? 5.031 -4.237 10.167 1.00 89.81 84 MET A O 1
ATOM 690 N N . VAL A 1 85 ? 5.953 -2.937 8.577 1.00 86.62 85 VAL A N 1
ATOM 691 C CA . VAL A 1 85 ? 6.257 -1.811 9.472 1.00 86.62 85 VAL A CA 1
ATOM 692 C C . VAL A 1 85 ? 4.971 -1.164 9.985 1.00 86.62 85 VAL A C 1
ATOM 694 O O . VAL A 1 85 ? 4.824 -0.994 11.197 1.00 86.62 85 VAL A O 1
ATOM 697 N N . ILE A 1 86 ? 4.011 -0.876 9.100 1.00 86.88 86 ILE A N 1
ATOM 698 C CA . ILE A 1 86 ? 2.725 -0.276 9.485 1.00 86.88 86 ILE A CA 1
ATOM 699 C C . ILE A 1 86 ? 1.952 -1.212 10.414 1.00 86.88 86 ILE A C 1
ATOM 701 O O . ILE A 1 86 ? 1.444 -0.770 11.443 1.00 86.88 86 ILE A O 1
ATOM 705 N N . ALA A 1 87 ? 1.882 -2.506 10.095 1.00 89.31 87 ALA A N 1
ATOM 706 C CA . ALA A 1 87 ? 1.179 -3.478 10.924 1.00 89.31 87 ALA A CA 1
ATOM 707 C C . ALA A 1 87 ? 1.784 -3.573 12.331 1.00 89.31 87 ALA A C 1
ATOM 709 O O . ALA A 1 87 ? 1.042 -3.671 13.312 1.00 89.31 87 ALA A O 1
ATOM 710 N N . ALA A 1 88 ? 3.113 -3.503 12.446 1.00 87.62 88 ALA A N 1
ATOM 711 C CA . ALA A 1 88 ? 3.801 -3.504 13.731 1.00 87.62 88 ALA A CA 1
ATOM 712 C C . ALA A 1 88 ? 3.546 -2.219 14.542 1.00 87.62 88 ALA A C 1
ATOM 714 O O . ALA A 1 88 ? 3.297 -2.307 15.745 1.00 87.62 88 ALA A O 1
ATOM 715 N N . ASP A 1 89 ? 3.576 -1.048 13.899 1.00 85.62 89 ASP A N 1
ATOM 716 C CA . ASP A 1 89 ? 3.374 0.255 14.550 1.00 85.62 89 ASP A CA 1
ATOM 717 C C . ASP A 1 89 ? 1.905 0.491 14.940 1.00 85.62 89 ASP A C 1
ATOM 719 O O . ASP A 1 89 ? 1.570 0.765 16.095 1.00 85.62 89 ASP A O 1
ATOM 723 N N . ARG A 1 90 ? 0.994 0.313 13.981 1.00 85.56 90 ARG A N 1
ATOM 724 C CA . ARG A 1 90 ? -0.433 0.637 14.115 1.00 85.56 90 ARG A CA 1
ATOM 725 C C . ARG A 1 90 ? -1.267 -0.488 14.704 1.00 85.56 90 ARG A C 1
ATOM 727 O O . ARG A 1 90 ? -2.425 -0.256 15.048 1.00 85.56 90 ARG A O 1
ATOM 734 N N . ARG A 1 91 ? -0.704 -1.698 14.819 1.00 88.69 91 ARG A N 1
ATOM 735 C CA . ARG A 1 91 ? -1.428 -2.933 15.180 1.00 88.69 91 ARG A CA 1
ATOM 736 C C . ARG A 1 91 ? -2.652 -3.183 14.290 1.00 88.69 91 ARG A C 1
ATOM 738 O O . ARG A 1 91 ? -3.628 -3.792 14.722 1.00 88.69 91 ARG A O 1
ATOM 745 N N . GLN A 1 92 ? -2.592 -2.697 13.054 1.00 89.75 92 GLN A N 1
ATOM 746 C CA . GLN A 1 92 ? -3.633 -2.796 12.041 1.00 89.75 92 GLN A CA 1
ATOM 747 C C . GLN A 1 92 ? -2.959 -2.967 10.680 1.00 89.75 92 GLN A C 1
ATOM 749 O O . GLN A 1 92 ? -2.063 -2.198 10.338 1.00 89.75 92 GLN A O 1
ATOM 754 N N . LEU A 1 93 ? -3.396 -3.962 9.907 1.00 91.38 93 LEU A N 1
ATOM 755 C CA . LEU A 1 93 ? -2.981 -4.117 8.513 1.00 91.38 93 LEU A CA 1
ATOM 756 C C . LEU A 1 93 ? -3.750 -3.113 7.642 1.00 91.38 93 LEU A C 1
ATOM 758 O O . LEU A 1 93 ? -4.983 -3.094 7.712 1.00 91.38 93 LEU A O 1
ATOM 762 N N . PRO A 1 94 ? -3.061 -2.266 6.862 1.00 92.62 94 PRO A N 1
ATOM 763 C CA . PRO A 1 94 ? -3.716 -1.394 5.902 1.00 92.62 94 PRO A CA 1
ATOM 764 C C . PRO A 1 94 ? -4.048 -2.159 4.611 1.00 92.62 94 PRO A C 1
ATOM 766 O O . PRO A 1 94 ? -3.405 -3.153 4.277 1.00 92.62 94 PRO A O 1
ATOM 769 N N . GLU A 1 95 ? -5.012 -1.645 3.856 1.00 94.62 95 GLU A N 1
ATOM 770 C CA . GLU A 1 95 ? -5.191 -1.998 2.446 1.00 94.62 95 GLU A CA 1
ATOM 771 C C . GLU A 1 95 ? -4.033 -1.398 1.635 1.00 94.62 95 GLU A C 1
ATOM 773 O O . GLU A 1 95 ? -3.705 -0.228 1.834 1.00 94.62 95 GLU A O 1
ATOM 778 N N . ALA A 1 96 ? -3.409 -2.146 0.724 1.00 93.06 96 ALA A N 1
ATOM 779 C CA . ALA A 1 96 ? -2.322 -1.623 -0.109 1.00 93.06 96 ALA A CA 1
ATOM 780 C C . ALA A 1 96 ? -2.784 -1.328 -1.535 1.00 93.06 96 ALA A C 1
ATOM 782 O O . ALA A 1 96 ? -3.479 -2.114 -2.172 1.00 93.06 96 ALA A O 1
ATOM 783 N N . VAL A 1 97 ? -2.351 -0.185 -2.054 1.00 91.69 97 VAL A N 1
ATOM 784 C CA . VAL A 1 97 ? -2.594 0.250 -3.424 1.00 91.69 97 VAL A CA 1
ATOM 785 C C . VAL A 1 97 ? -1.261 0.642 -4.042 1.00 91.69 97 VAL A C 1
ATOM 787 O O . VAL A 1 97 ? -0.621 1.589 -3.593 1.00 91.69 97 VAL A O 1
ATOM 790 N N . LEU A 1 98 ? -0.874 -0.049 -5.112 1.00 89.81 98 LEU A N 1
ATOM 791 C CA . LEU A 1 98 ? 0.295 0.294 -5.917 1.00 89.81 98 LEU A CA 1
ATOM 792 C C . LEU A 1 98 ? -0.150 0.838 -7.277 1.00 89.81 98 LEU A C 1
ATOM 794 O O . LEU A 1 98 ? -0.709 0.112 -8.102 1.00 89.81 98 LEU A O 1
ATOM 798 N N . ILE A 1 99 ? 0.120 2.118 -7.529 1.00 86.81 99 ILE A N 1
ATOM 799 C CA . ILE A 1 99 ? -0.159 2.763 -8.815 1.00 86.81 99 ILE A CA 1
ATOM 800 C C . ILE A 1 99 ? 1.116 2.763 -9.655 1.00 86.81 99 ILE A C 1
ATOM 802 O O . ILE A 1 99 ? 2.112 3.387 -9.301 1.00 86.81 99 ILE A O 1
ATOM 806 N N . VAL A 1 100 ? 1.063 2.111 -10.818 1.00 87.88 100 VAL A N 1
ATOM 807 C CA . VAL A 1 100 ? 2.166 2.092 -11.787 1.00 87.88 100 VAL A CA 1
ATOM 808 C C . VAL A 1 100 ? 1.846 3.044 -12.936 1.00 87.88 100 VAL A C 1
ATOM 810 O O . VAL A 1 100 ? 0.932 2.794 -13.721 1.00 87.88 100 VAL A O 1
ATOM 813 N N . LEU A 1 101 ? 2.599 4.140 -13.048 1.00 86.12 101 LEU A N 1
ATOM 814 C CA . LEU A 1 101 ? 2.281 5.231 -13.980 1.00 86.12 101 LEU A CA 1
ATOM 815 C C . LEU A 1 101 ? 2.568 4.892 -15.446 1.00 86.12 101 LEU A C 1
ATOM 817 O O . LEU A 1 101 ? 1.915 5.416 -16.352 1.00 86.12 101 LEU A O 1
ATOM 821 N N . ARG A 1 102 ? 3.580 4.061 -15.707 1.00 84.88 102 ARG A N 1
ATOM 822 C CA . ARG A 1 102 ? 4.001 3.687 -17.060 1.00 84.88 102 ARG A CA 1
ATOM 823 C C . ARG A 1 102 ? 4.288 2.185 -17.132 1.00 84.88 102 ARG A C 1
ATOM 825 O O . ARG A 1 102 ? 5.038 1.661 -16.307 1.00 84.88 102 ARG A O 1
ATOM 832 N N . PRO A 1 103 ? 3.790 1.478 -18.160 1.00 77.62 103 PRO A N 1
ATOM 833 C CA . PRO A 1 103 ? 4.299 0.148 -18.465 1.00 77.62 103 PRO A CA 1
ATOM 834 C C . PRO A 1 103 ? 5.760 0.248 -18.935 1.00 77.62 103 PRO A C 1
ATOM 836 O O . PRO A 1 103 ? 6.116 1.155 -19.691 1.00 77.62 103 PRO A O 1
ATOM 839 N N . LYS A 1 104 ? 6.612 -0.695 -18.516 1.00 80.06 104 LYS A N 1
ATOM 840 C CA . LYS A 1 104 ? 8.010 -0.800 -18.966 1.00 80.06 104 LYS A CA 1
ATOM 841 C C . LYS A 1 104 ? 8.312 -2.220 -19.412 1.00 80.06 104 LYS A C 1
ATOM 843 O O . LYS A 1 104 ? 8.590 -3.093 -18.593 1.00 80.06 104 LYS A O 1
ATOM 848 N N . GLY A 1 105 ? 8.251 -2.446 -20.724 1.00 81.62 105 GLY A N 1
ATOM 849 C CA . GLY A 1 105 ? 8.349 -3.791 -21.288 1.00 81.62 105 GLY A CA 1
ATOM 850 C C . GLY A 1 105 ? 7.289 -4.711 -20.676 1.00 81.62 105 GLY A C 1
ATOM 851 O O . GLY A 1 105 ? 6.118 -4.345 -20.613 1.00 81.62 105 GLY A O 1
ATOM 852 N N . ASN A 1 106 ? 7.725 -5.868 -20.176 1.00 75.69 106 ASN A N 1
ATOM 853 C CA . ASN A 1 106 ? 6.858 -6.870 -19.544 1.00 75.69 106 ASN A CA 1
ATOM 854 C C . ASN A 1 106 ? 6.814 -6.769 -18.010 1.00 75.69 106 ASN A C 1
ATOM 856 O O . ASN A 1 106 ? 6.290 -7.670 -17.360 1.00 75.69 106 ASN A O 1
ATOM 860 N N . LEU A 1 107 ? 7.379 -5.713 -17.420 1.00 78.31 107 LEU A N 1
ATOM 861 C CA . LEU A 1 107 ? 7.384 -5.545 -15.972 1.00 78.31 107 LEU A CA 1
ATOM 862 C C . LEU A 1 107 ? 5.977 -5.222 -15.454 1.00 78.31 107 LEU A C 1
ATOM 864 O O . LEU A 1 107 ? 5.332 -4.281 -15.928 1.00 78.31 107 LEU A O 1
ATOM 868 N N . ARG A 1 108 ? 5.518 -5.999 -14.470 1.00 78.75 108 ARG A N 1
ATOM 869 C CA . ARG A 1 108 ? 4.262 -5.801 -13.740 1.00 78.75 108 ARG A CA 1
ATOM 870 C C . ARG A 1 108 ? 4.477 -6.128 -12.271 1.00 78.75 108 ARG A C 1
ATOM 872 O O . ARG A 1 108 ? 5.250 -7.029 -11.965 1.00 78.75 108 ARG A O 1
ATOM 879 N N . ALA A 1 109 ? 3.780 -5.404 -11.402 1.00 85.06 109 ALA A N 1
ATOM 880 C CA . ALA A 1 109 ? 3.699 -5.768 -9.998 1.00 85.06 109 ALA A CA 1
ATOM 881 C C . ALA A 1 109 ? 2.886 -7.058 -9.875 1.00 85.06 109 ALA A C 1
ATOM 883 O O . ALA A 1 109 ? 1.852 -7.198 -10.537 1.00 85.06 109 ALA A O 1
ATOM 884 N N . ALA A 1 110 ? 3.377 -8.003 -9.082 1.00 89.19 110 ALA A N 1
ATOM 885 C CA . ALA A 1 110 ? 2.703 -9.271 -8.855 1.00 89.19 110 ALA A CA 1
ATOM 886 C C . ALA A 1 110 ? 1.544 -9.138 -7.858 1.00 89.19 110 ALA A C 1
ATOM 888 O O . ALA A 1 110 ? 0.683 -10.018 -7.844 1.00 89.19 110 ALA A O 1
ATOM 889 N N . GLY A 1 111 ? 1.533 -8.083 -7.032 1.00 91.00 111 GLY A N 1
ATOM 890 C CA . GLY A 1 111 ? 0.537 -7.917 -5.968 1.00 91.00 111 GLY A CA 1
ATOM 891 C C . GLY A 1 111 ? 0.717 -8.943 -4.850 1.00 91.00 111 GLY A C 1
ATOM 892 O O . GLY A 1 111 ? -0.228 -9.313 -4.159 1.00 91.00 111 GLY A O 1
ATOM 893 N N . ARG A 1 112 ? 1.921 -9.512 -4.731 1.00 93.94 112 ARG A N 1
ATOM 894 C CA . ARG A 1 112 ? 2.247 -10.512 -3.716 1.00 93.94 112 ARG A CA 1
ATOM 895 C C . ARG A 1 112 ? 3.740 -10.601 -3.491 1.00 93.94 112 ARG A C 1
ATOM 897 O O . ARG A 1 112 ? 4.528 -10.484 -4.429 1.00 93.94 112 ARG A O 1
ATOM 904 N N . TYR A 1 113 ? 4.108 -10.927 -2.265 1.00 95.19 113 TYR A N 1
ATOM 905 C CA . TYR A 1 113 ? 5.483 -11.217 -1.907 1.00 95.19 113 TYR A CA 1
ATOM 906 C C . TYR A 1 113 ? 5.535 -12.309 -0.842 1.00 95.19 113 TYR A C 1
ATOM 908 O O . TYR A 1 113 ? 4.663 -12.401 0.022 1.00 95.19 113 TYR A O 1
ATOM 916 N N . GLU A 1 114 ? 6.564 -13.145 -0.919 1.00 95.50 114 GLU A N 1
ATOM 917 C CA . GLU A 1 114 ? 6.859 -14.174 0.067 1.00 95.50 114 GLU A CA 1
ATOM 918 C C . GLU A 1 114 ? 8.347 -14.111 0.401 1.00 95.50 114 GLU A C 1
ATOM 920 O O . GLU A 1 114 ? 9.195 -13.984 -0.483 1.00 95.50 114 GLU A O 1
ATOM 925 N N . SER A 1 115 ? 8.655 -14.191 1.690 1.00 93.56 115 SER A N 1
ATOM 926 C CA . SER A 1 115 ? 10.012 -14.255 2.205 1.00 93.56 115 SER A CA 1
ATOM 927 C C . SER A 1 115 ? 10.150 -15.461 3.115 1.00 93.56 115 SER A C 1
ATOM 929 O O . SER A 1 115 ? 9.333 -15.687 4.010 1.00 93.56 115 SER A O 1
ATOM 931 N N . THR A 1 116 ? 11.217 -16.216 2.906 1.00 96.44 116 THR A N 1
ATOM 932 C CA . THR A 1 116 ? 11.558 -17.388 3.707 1.00 96.44 116 THR A CA 1
ATOM 933 C C . THR A 1 116 ? 12.926 -17.169 4.336 1.00 96.44 116 THR A C 1
ATOM 935 O O . THR A 1 116 ? 13.846 -16.667 3.689 1.00 96.44 116 THR A O 1
ATOM 938 N N . SER A 1 117 ? 13.071 -17.533 5.610 1.00 95.94 117 SER A N 1
ATOM 939 C CA . SER A 1 117 ? 14.351 -17.449 6.309 1.00 95.94 117 SER A CA 1
ATOM 940 C C . SER A 1 117 ? 15.402 -18.357 5.649 1.00 95.94 117 SER A C 1
ATOM 942 O O . SER A 1 117 ? 15.040 -19.371 5.048 1.00 95.94 117 SER A O 1
ATOM 944 N N . PRO A 1 118 ? 16.710 -18.052 5.768 1.00 95.81 118 PRO A N 1
ATOM 945 C CA . PRO A 1 118 ? 17.764 -18.867 5.154 1.00 95.81 118 PRO A CA 1
ATOM 946 C C . PRO A 1 118 ? 17.693 -20.355 5.531 1.00 95.81 118 PRO A C 1
ATOM 948 O O . PRO A 1 118 ? 17.835 -21.221 4.672 1.00 95.81 118 PRO A O 1
ATOM 951 N N . GLU A 1 119 ? 17.370 -20.640 6.795 1.00 96.62 119 GLU A N 1
ATOM 952 C CA . GLU A 1 119 ? 17.213 -21.999 7.338 1.00 96.62 119 GLU A CA 1
ATOM 953 C C . GLU A 1 119 ? 15.862 -22.650 6.994 1.00 96.62 119 GLU A C 1
ATOM 955 O O . GLU A 1 119 ? 15.577 -23.768 7.414 1.00 96.62 119 GLU A O 1
ATOM 960 N N . ARG A 1 120 ? 14.991 -21.952 6.254 1.00 93.06 120 ARG A N 1
ATOM 961 C CA . ARG A 1 120 ? 13.661 -22.409 5.806 1.00 93.06 120 ARG A CA 1
ATOM 962 C C . ARG A 1 120 ? 12.669 -22.781 6.910 1.00 93.06 120 ARG A C 1
ATOM 964 O O . ARG A 1 120 ? 11.593 -23.293 6.619 1.00 93.06 120 ARG A O 1
ATOM 971 N N . GLY A 1 121 ? 12.986 -22.485 8.167 1.00 96.25 121 GLY A N 1
ATOM 972 C CA . GLY A 1 121 ? 12.093 -22.711 9.306 1.00 96.25 121 GLY A CA 1
ATOM 973 C C . GLY A 1 121 ? 11.004 -21.647 9.472 1.00 96.25 121 GLY A C 1
ATOM 974 O O . GLY A 1 121 ? 10.159 -21.768 10.355 1.00 96.25 121 GLY A O 1
ATOM 975 N N . THR A 1 122 ? 11.024 -20.569 8.685 1.00 97.12 122 THR A N 1
ATOM 976 C CA . THR A 1 122 ? 10.072 -19.460 8.824 1.00 97.12 122 THR A CA 1
ATOM 977 C C . THR A 1 122 ? 9.749 -18.870 7.464 1.00 97.12 122 THR A C 1
ATOM 979 O O . THR A 1 122 ? 10.662 -18.523 6.720 1.00 97.12 122 THR A O 1
ATOM 982 N N . THR A 1 123 ? 8.459 -18.706 7.183 1.00 96.56 123 THR A N 1
ATOM 983 C CA . THR A 1 123 ? 7.953 -18.031 5.985 1.00 96.56 123 THR A CA 1
ATOM 984 C C . THR A 1 123 ? 6.965 -16.955 6.395 1.00 96.56 123 THR A C 1
ATOM 986 O O . THR A 1 123 ? 6.172 -17.148 7.317 1.00 96.56 123 THR A O 1
ATOM 989 N N . ILE A 1 124 ? 7.014 -15.831 5.693 1.00 95.75 124 ILE A N 1
ATOM 990 C CA . ILE A 1 124 ? 6.028 -14.768 5.782 1.00 95.75 124 ILE A CA 1
ATOM 991 C C . ILE A 1 124 ? 5.620 -14.350 4.372 1.00 95.75 124 ILE A C 1
ATOM 993 O O . ILE A 1 124 ? 6.461 -14.263 3.478 1.00 95.75 124 ILE A O 1
ATOM 997 N N . SER A 1 125 ? 4.331 -14.115 4.163 1.00 95.44 125 SER A N 1
ATOM 998 C CA . SER A 1 125 ? 3.789 -13.737 2.862 1.00 95.44 125 SER A CA 1
ATOM 999 C C . SER A 1 125 ? 2.663 -12.721 2.998 1.00 95.44 125 SER A C 1
ATOM 1001 O O . SER A 1 125 ? 2.062 -12.570 4.064 1.00 95.44 125 SER A O 1
ATOM 1003 N N . GLY A 1 126 ? 2.409 -11.999 1.912 1.00 93.25 126 GLY A N 1
ATOM 1004 C CA . GLY A 1 126 ? 1.336 -11.019 1.802 1.00 93.25 126 GLY A CA 1
ATOM 1005 C C . GLY A 1 126 ? 0.893 -10.836 0.354 1.00 93.25 126 GLY A C 1
ATOM 1006 O O . GLY A 1 126 ? 1.649 -11.133 -0.575 1.00 93.25 126 GLY A O 1
ATOM 1007 N N . SER A 1 127 ? -0.336 -10.356 0.174 1.00 93.44 127 SER A N 1
ATOM 1008 C CA . SER A 1 127 ? -0.940 -10.061 -1.129 1.00 93.44 127 SER A CA 1
ATOM 1009 C C . SER A 1 127 ? -1.855 -8.844 -1.057 1.00 93.44 127 SER A C 1
ATOM 1011 O O . SER A 1 127 ? -2.441 -8.603 0.001 1.00 93.44 127 SER A O 1
ATOM 1013 N N . TRP A 1 128 ? -1.999 -8.137 -2.176 1.00 90.88 128 TRP A N 1
ATOM 1014 C CA . TRP A 1 128 ? -2.835 -6.947 -2.339 1.00 90.88 128 TRP A CA 1
ATOM 1015 C C . TRP A 1 128 ? -3.311 -6.788 -3.787 1.00 90.88 128 TRP A C 1
ATOM 1017 O O . TRP A 1 128 ? -2.604 -7.257 -4.711 1.00 90.88 128 TRP A O 1
#

Mean predicted aligned error: 6.43 Å

Sequence (128 aa):
MQQDKDRGAQWLFTHFGQSLLRLAGVRDLATCRAIKDDLVAPRRYPDWLLEVTYTDRPARGLYLLEIETYAGPEADRQVFEDLMVIAADRRQLPEAVLIVLRPKGNLRAAGRYESTSPERGTTISGSW

Radius of gyration: 15.28 Å; Cα contacts (8 Å, |Δi|>4): 187; chains: 1; bounding box: 44×40×36 Å

Solvent-accessible surface area (backbone atoms only — not comparable to full-atom values): 7762 Å² total; per-residue (Å²): 132,88,76,77,78,56,65,68,57,55,52,46,44,65,76,36,44,58,60,54,41,40,77,73,67,53,72,62,66,65,46,64,41,63,56,82,83,89,79,78,74,102,59,88,70,62,83,37,43,31,45,30,33,39,72,88,46,93,59,75,46,47,33,38,44,40,80,36,66,44,39,50,96,55,48,35,56,50,53,49,54,34,49,53,52,43,26,68,74,67,74,46,79,53,50,62,43,79,46,62,78,37,86,50,87,87,46,62,69,77,43,46,40,75,51,64,44,94,86,65,85,45,75,51,72,54,73,89